Protein AF-A0A5S4EUK8-F1 (afdb_monomer_lite)

Radius of gyration: 13.35 Å; chains: 1; bounding box: 30×22×45 Å

Secondary structure (DSSP, 8-state):
--HHHHHHHHHHHHHHHHHHHHHHH-SEEETTT-HHHHHHHHHTHHHHHHHHHHHH-EEEEEEGGGTEEEEEE---

Sequence (76 aa):
MSTLANQLVRAEKEEIARAIRTLLGRPLVSLHDDPAAFDLIRKRRQPLIQWFDYFCGWRLVVEPRQGYARLVKVRS

InterPro domains:
  IPR013494 Conserved hypothetical protein CHP02678 [PF09661] (20-75)

Foldseek 3Di:
DDPVVVVVVVVLVVLLVVLLVCCVVPQKDFCVPCVPSLVSCVVNVPVNQVCCCPPPVWGWDRDVVRGMIGIHRDDD

Organism: NCBI:txid103838

Structure (mmCIF, N/CA/C/O backbone):
data_AF-A0A5S4EUK8-F1
#
_entry.id   AF-A0A5S4EUK8-F1
#
loop_
_atom_site.group_PDB
_atom_site.id
_atom_site.type_symbol
_atom_site.label_atom_id
_atom_site.label_alt_id
_atom_site.label_comp_id
_atom_site.label_asym_id
_atom_site.label_entity_id
_atom_site.label_seq_id
_atom_site.pdbx_PDB_ins_code
_atom_site.Cartn_x
_atom_site.Cartn_y
_atom_site.Cartn_z
_atom_site.occupancy
_atom_site.B_iso_or_equiv
_atom_site.auth_seq_id
_atom_site.auth_comp_id
_atom_site.auth_asym_id
_atom_site.auth_atom_id
_atom_site.pdbx_PDB_model_num
ATOM 1 N N . MET A 1 1 ? -9.273 7.362 29.296 1.00 52.25 1 MET A N 1
ATOM 2 C CA . MET A 1 1 ? -8.829 6.614 28.096 1.00 52.25 1 MET A CA 1
ATOM 3 C C . MET A 1 1 ? -7.895 7.511 27.294 1.00 52.25 1 MET A C 1
ATOM 5 O O . MET A 1 1 ? -8.194 8.688 27.155 1.00 52.25 1 MET A O 1
ATOM 9 N N . SER A 1 2 ? -6.706 7.011 26.954 1.00 64.81 2 SER A N 1
ATOM 10 C CA . SER A 1 2 ? -5.460 7.792 26.894 1.00 64.81 2 SER A CA 1
ATOM 11 C C . SER A 1 2 ? -5.161 8.461 25.544 1.00 64.81 2 SER A C 1
ATOM 13 O O . SER A 1 2 ? -5.415 7.906 24.478 1.00 64.81 2 SER A O 1
ATOM 15 N N . THR A 1 3 ? -4.526 9.638 25.602 1.00 81.62 3 THR A N 1
ATOM 16 C CA . THR A 1 3 ? -3.997 10.427 24.470 1.00 81.62 3 THR A CA 1
ATOM 17 C C . THR A 1 3 ? -3.189 9.597 23.468 1.00 81.62 3 THR A C 1
ATOM 19 O O . THR A 1 3 ? -3.274 9.838 22.265 1.00 81.62 3 THR A O 1
ATOM 22 N N . LEU A 1 4 ? -2.467 8.580 23.948 1.00 84.00 4 LEU A N 1
ATOM 23 C CA . LEU A 1 4 ? -1.659 7.682 23.123 1.00 84.00 4 LEU A CA 1
ATOM 24 C C . LEU A 1 4 ? -2.503 6.897 22.109 1.00 84.00 4 LEU A C 1
ATOM 26 O O . LEU A 1 4 ? -2.140 6.820 20.938 1.00 84.00 4 LEU A O 1
ATOM 30 N N . ALA A 1 5 ? -3.656 6.364 22.524 1.00 79.88 5 ALA A N 1
ATOM 31 C CA . ALA A 1 5 ? -4.544 5.636 21.619 1.00 79.88 5 ALA A CA 1
ATOM 32 C C . ALA A 1 5 ? -5.047 6.548 20.485 1.00 79.88 5 ALA A C 1
ATOM 34 O O . ALA A 1 5 ? -5.041 6.163 19.317 1.00 79.88 5 ALA A O 1
ATOM 35 N N . ASN A 1 6 ? -5.385 7.799 20.810 1.00 87.69 6 ASN A N 1
ATOM 36 C CA . ASN A 1 6 ? -5.803 8.792 19.818 1.00 87.69 6 ASN A CA 1
ATOM 37 C C . ASN A 1 6 ? -4.668 9.176 18.856 1.00 87.69 6 ASN A C 1
ATOM 39 O O . ASN A 1 6 ? -4.909 9.366 17.663 1.00 87.69 6 ASN A O 1
ATOM 43 N N . GLN A 1 7 ? -3.430 9.279 19.347 1.00 88.75 7 GLN A N 1
ATOM 44 C CA . GLN A 1 7 ? -2.258 9.558 18.513 1.00 88.75 7 GLN A CA 1
ATOM 45 C C . GLN A 1 7 ? -1.979 8.419 17.526 1.00 88.75 7 GLN A C 1
ATOM 47 O O . GLN A 1 7 ? -1.727 8.687 16.353 1.00 88.75 7 GLN A O 1
ATOM 52 N N . LEU A 1 8 ? -2.095 7.163 17.967 1.00 89.75 8 LEU A N 1
ATOM 53 C CA . LEU A 1 8 ? -1.902 5.991 17.108 1.00 89.75 8 LEU A CA 1
ATOM 54 C C . LEU A 1 8 ? -2.935 5.934 15.979 1.00 89.75 8 LEU A C 1
ATOM 56 O O . LEU A 1 8 ? -2.569 5.752 14.818 1.00 89.75 8 LEU A O 1
ATOM 60 N N . VAL A 1 9 ? -4.212 6.172 16.296 1.00 90.06 9 VAL A N 1
ATOM 61 C CA . VAL A 1 9 ? -5.286 6.210 15.290 1.00 90.06 9 VAL A CA 1
ATOM 62 C C . VAL A 1 9 ? -5.055 7.329 14.272 1.00 90.06 9 VAL A C 1
ATOM 64 O O . VAL A 1 9 ? -5.277 7.138 13.075 1.00 90.06 9 VAL A O 1
ATOM 67 N N . ARG A 1 10 ? -4.597 8.506 14.717 1.00 92.50 10 ARG A N 1
ATOM 68 C CA . ARG A 1 10 ? -4.263 9.616 13.811 1.00 92.50 10 ARG A CA 1
ATOM 69 C C . ARG A 1 10 ? -3.098 9.270 12.889 1.00 92.50 10 ARG A C 1
ATOM 71 O O . ARG A 1 10 ? -3.225 9.456 11.682 1.00 92.50 10 ARG A O 1
ATOM 78 N N . ALA A 1 11 ? -2.016 8.722 13.438 1.00 91.62 11 ALA A N 1
ATOM 79 C CA . ALA A 1 11 ? -0.849 8.320 12.660 1.00 91.62 11 ALA A CA 1
ATOM 80 C C . ALA A 1 11 ? -1.212 7.271 11.598 1.00 91.62 11 ALA A C 1
ATOM 82 O O . ALA A 1 11 ? -0.799 7.380 10.447 1.00 91.62 11 ALA A O 1
ATOM 83 N N . GLU A 1 12 ? -2.054 6.296 11.946 1.00 92.12 12 GLU A N 1
ATOM 84 C CA . GLU A 1 12 ? -2.549 5.306 10.989 1.00 92.12 12 GLU A CA 1
ATOM 85 C C . GLU A 1 12 ? -3.370 5.937 9.857 1.00 92.12 12 GLU A C 1
ATOM 87 O O . GLU A 1 12 ? -3.159 5.616 8.686 1.00 92.12 12 GLU A O 1
ATOM 92 N N . LYS A 1 13 ? -4.273 6.871 10.175 1.00 95.00 13 LYS A N 1
ATOM 93 C CA . LYS A 1 13 ? -5.049 7.590 9.154 1.00 95.00 13 LYS A CA 1
ATOM 94 C C . LYS A 1 13 ? -4.153 8.400 8.219 1.00 95.00 13 LYS A C 1
ATOM 96 O O . LYS A 1 13 ? -4.389 8.421 7.012 1.00 95.00 13 LYS A O 1
ATOM 101 N N . GLU A 1 14 ? -3.123 9.047 8.755 1.00 96.56 14 GLU A N 1
ATOM 102 C CA . GLU A 1 14 ? -2.153 9.809 7.966 1.00 96.56 14 GLU A CA 1
ATOM 103 C C . GLU A 1 14 ? -1.306 8.902 7.060 1.00 96.56 14 GLU A C 1
ATOM 105 O O . GLU A 1 14 ? -1.088 9.238 5.893 1.00 96.56 14 GLU A O 1
ATOM 110 N N . GLU A 1 15 ? -0.884 7.736 7.559 1.00 96.81 15 GLU A N 1
ATOM 111 C CA . GLU A 1 15 ? -0.201 6.697 6.782 1.00 96.81 15 GLU A CA 1
ATOM 112 C C . GLU A 1 15 ? -1.063 6.216 5.603 1.00 96.81 15 GLU A C 1
ATOM 114 O O . GLU A 1 15 ? -0.597 6.198 4.461 1.00 96.81 15 GLU A O 1
ATOM 119 N N . ILE A 1 16 ? -2.337 5.893 5.855 1.00 97.50 16 ILE A N 1
ATOM 120 C CA . ILE A 1 16 ? -3.282 5.458 4.816 1.00 97.50 16 ILE A CA 1
ATOM 121 C C . ILE A 1 16 ? -3.496 6.571 3.783 1.00 97.50 16 ILE A C 1
ATOM 123 O O . ILE A 1 16 ? -3.353 6.337 2.584 1.00 97.50 16 ILE A O 1
ATOM 127 N N . ALA A 1 17 ? -3.774 7.801 4.227 1.00 97.69 17 ALA A N 1
ATOM 128 C CA . ALA A 1 17 ? -4.004 8.935 3.333 1.00 97.69 17 ALA A CA 1
ATOM 129 C C . ALA A 1 17 ? -2.783 9.239 2.450 1.00 97.69 17 ALA A C 1
ATOM 131 O O . ALA A 1 17 ? -2.925 9.594 1.278 1.00 97.69 17 ALA A O 1
ATOM 132 N N . ARG A 1 18 ? -1.573 9.091 2.999 1.00 97.94 18 ARG A N 1
ATOM 133 C CA . ARG A 1 18 ? -0.327 9.243 2.244 1.00 97.94 18 ARG A CA 1
ATOM 134 C C . ARG A 1 18 ? -0.189 8.161 1.179 1.00 97.94 18 ARG A C 1
ATOM 136 O O . ARG A 1 18 ? 0.075 8.503 0.032 1.00 97.94 18 ARG A O 1
ATOM 143 N N . ALA A 1 19 ? -0.419 6.897 1.525 1.00 97.94 19 ALA A N 1
ATOM 144 C CA . ALA A 1 19 ? -0.347 5.796 0.568 1.00 97.94 19 ALA A CA 1
ATOM 145 C C . ALA A 1 19 ? -1.391 5.915 -0.557 1.00 97.94 19 ALA A C 1
ATOM 147 O O . ALA A 1 19 ? -1.052 5.683 -1.716 1.00 97.94 19 ALA A O 1
ATOM 148 N N . ILE A 1 20 ? -2.617 6.354 -0.244 1.00 98.00 20 ILE A N 1
ATOM 149 C CA . ILE A 1 20 ? -3.657 6.638 -1.248 1.00 98.00 20 ILE A CA 1
ATOM 150 C C . ILE A 1 20 ? -3.161 7.679 -2.252 1.00 98.00 20 ILE A C 1
ATOM 152 O O . ILE A 1 20 ? -3.177 7.429 -3.456 1.00 98.00 20 ILE A O 1
ATOM 156 N N . ARG A 1 21 ? -2.678 8.832 -1.770 1.00 98.06 21 ARG A N 1
ATOM 157 C CA . ARG A 1 21 ? -2.169 9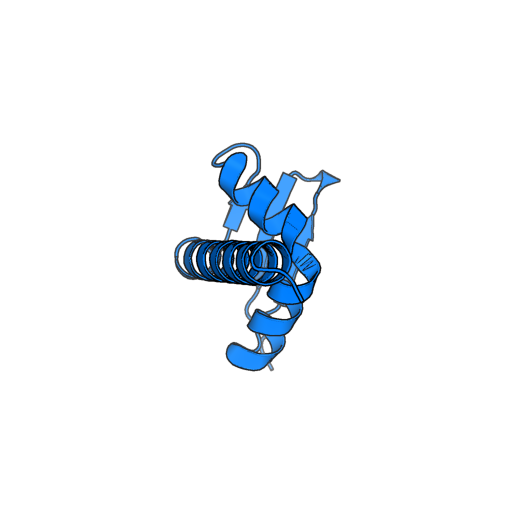.900 -2.646 1.00 98.06 21 ARG A CA 1
ATOM 158 C C . ARG A 1 21 ? -0.992 9.431 -3.495 1.00 98.06 21 ARG A C 1
ATOM 160 O O . ARG A 1 21 ? -0.946 9.747 -4.680 1.00 98.06 21 ARG A O 1
ATOM 167 N N . THR A 1 22 ? -0.076 8.657 -2.913 1.00 97.88 22 THR A N 1
ATOM 168 C CA . THR A 1 22 ? 1.044 8.075 -3.657 1.00 97.88 22 THR A CA 1
ATOM 169 C C . THR A 1 22 ? 0.552 7.203 -4.805 1.00 97.88 22 THR A C 1
ATOM 171 O O . THR A 1 22 ? 1.003 7.400 -5.926 1.00 97.88 22 THR A O 1
ATOM 174 N N . LEU A 1 23 ? -0.384 6.287 -4.551 1.00 97.56 23 LEU A N 1
ATOM 175 C CA . LEU A 1 23 ? -0.904 5.372 -5.569 1.00 97.56 23 LEU A CA 1
ATOM 176 C C . LEU A 1 23 ? -1.733 6.092 -6.644 1.00 97.56 23 LEU A C 1
ATOM 178 O O . LEU A 1 23 ? -1.632 5.752 -7.818 1.00 97.56 23 LEU A O 1
ATOM 182 N N . LEU A 1 24 ? -2.505 7.119 -6.275 1.00 96.50 24 LEU A N 1
ATOM 183 C CA . LEU A 1 24 ? -3.247 7.937 -7.242 1.00 96.50 24 LEU A CA 1
ATOM 184 C C . LEU A 1 24 ? -2.322 8.733 -8.175 1.00 96.50 24 LEU A C 1
ATOM 186 O O . LEU A 1 24 ? -2.636 8.880 -9.352 1.00 96.50 24 LEU A O 1
ATOM 190 N N . GLY A 1 25 ? -1.191 9.238 -7.670 1.00 96.69 25 GLY A N 1
ATOM 191 C CA . GLY A 1 25 ? -0.196 9.940 -8.489 1.00 96.69 25 GLY A CA 1
ATOM 192 C C . GLY A 1 25 ? 0.749 9.004 -9.252 1.00 96.69 25 GLY A C 1
ATOM 193 O O . GLY A 1 25 ? 1.206 9.339 -10.340 1.00 96.69 25 GLY A O 1
ATOM 194 N N . ARG A 1 26 ? 1.045 7.829 -8.686 1.00 96.19 26 ARG A N 1
ATOM 195 C CA . ARG A 1 26 ? 1.943 6.803 -9.231 1.00 96.19 26 ARG A CA 1
ATOM 196 C C . ARG A 1 26 ? 1.248 5.437 -9.141 1.00 96.19 26 ARG A C 1
ATOM 198 O O . ARG A 1 26 ? 1.373 4.757 -8.122 1.00 96.19 26 ARG A O 1
ATOM 205 N N . PRO A 1 27 ? 0.528 5.008 -10.194 1.00 95.75 27 PRO A N 1
ATOM 206 C CA . PRO A 1 27 ? -0.280 3.788 -10.155 1.00 95.75 27 PRO A CA 1
ATOM 207 C C . PRO A 1 27 ? 0.549 2.498 -10.143 1.00 95.75 27 PRO A C 1
ATOM 209 O O . PRO A 1 27 ? -0.025 1.423 -10.000 1.00 95.75 27 PRO A O 1
ATOM 212 N N . LEU A 1 28 ? 1.872 2.590 -10.282 1.00 97.38 28 LEU A N 1
ATOM 213 C CA . LEU A 1 28 ? 2.833 1.516 -10.061 1.00 97.38 28 LEU A CA 1
ATOM 214 C C . LEU A 1 28 ? 3.901 2.032 -9.091 1.00 97.38 28 LEU A C 1
ATOM 216 O O . LEU A 1 28 ? 4.537 3.050 -9.353 1.00 97.38 28 LEU A O 1
ATOM 220 N N . VAL A 1 29 ? 4.090 1.322 -7.984 1.00 98.00 29 VAL A N 1
ATOM 221 C CA . VAL A 1 29 ? 5.134 1.584 -6.990 1.00 98.00 29 VAL A CA 1
ATOM 222 C C . VAL A 1 29 ? 5.942 0.309 -6.823 1.00 98.00 29 VAL A C 1
ATOM 224 O O . VAL A 1 29 ? 5.376 -0.740 -6.516 1.00 98.00 29 VAL A O 1
ATOM 227 N N . SER A 1 30 ? 7.252 0.389 -7.026 1.00 97.81 30 SER A N 1
ATOM 228 C CA . SER A 1 30 ? 8.165 -0.739 -6.864 1.00 97.81 30 SER A CA 1
ATOM 229 C C . SER A 1 30 ? 9.047 -0.545 -5.627 1.00 97.81 30 SER A C 1
ATOM 231 O O . SER A 1 30 ? 9.361 0.578 -5.234 1.00 97.81 30 SER A O 1
ATOM 233 N N . LEU A 1 31 ? 9.459 -1.656 -5.022 1.00 97.38 31 LEU A N 1
ATOM 234 C CA . LEU A 1 31 ? 10.443 -1.712 -3.945 1.00 97.38 31 LEU A CA 1
ATOM 235 C C . LEU A 1 31 ? 11.795 -1.154 -4.401 1.00 97.38 31 LEU A C 1
ATOM 237 O O . LEU A 1 31 ? 12.525 -0.614 -3.584 1.00 97.38 31 LEU A O 1
ATOM 241 N N . HIS A 1 32 ? 12.125 -1.295 -5.685 1.00 96.44 32 HIS A N 1
ATOM 242 C CA . HIS A 1 32 ? 13.386 -0.825 -6.247 1.00 96.44 32 HIS A CA 1
ATOM 243 C C . HIS A 1 32 ? 13.432 0.706 -6.357 1.00 96.44 32 HIS A C 1
ATOM 245 O O . HIS A 1 32 ? 14.434 1.316 -5.995 1.00 96.44 32 HIS A O 1
ATOM 251 N N . ASP A 1 33 ? 12.347 1.327 -6.823 1.00 95.56 33 ASP A N 1
ATOM 252 C CA . ASP A 1 33 ? 12.333 2.762 -7.127 1.00 95.56 33 ASP A CA 1
ATOM 253 C C . ASP A 1 33 ? 11.971 3.617 -5.906 1.00 95.56 33 ASP A C 1
ATOM 255 O O . ASP A 1 33 ? 12.449 4.741 -5.766 1.00 95.56 33 ASP A O 1
ATOM 259 N N . ASP A 1 34 ? 11.111 3.103 -5.019 1.00 96.94 34 ASP A N 1
ATOM 260 C CA . ASP A 1 34 ? 10.683 3.805 -3.806 1.00 96.94 34 ASP A CA 1
ATOM 261 C C . ASP A 1 34 ? 10.389 2.804 -2.667 1.00 96.94 34 ASP A C 1
ATOM 263 O O . ASP A 1 34 ? 9.222 2.488 -2.386 1.00 96.94 34 ASP A O 1
ATOM 267 N N . PRO A 1 35 ? 11.438 2.287 -1.990 1.00 97.19 35 PRO A N 1
ATOM 268 C CA . PRO A 1 35 ? 11.283 1.283 -0.938 1.00 97.19 35 PRO A CA 1
ATOM 269 C C . PRO A 1 35 ? 10.370 1.746 0.201 1.00 97.19 35 PRO A C 1
ATOM 271 O O . PRO A 1 35 ? 9.543 0.980 0.696 1.00 97.19 35 PRO A O 1
ATOM 274 N N . A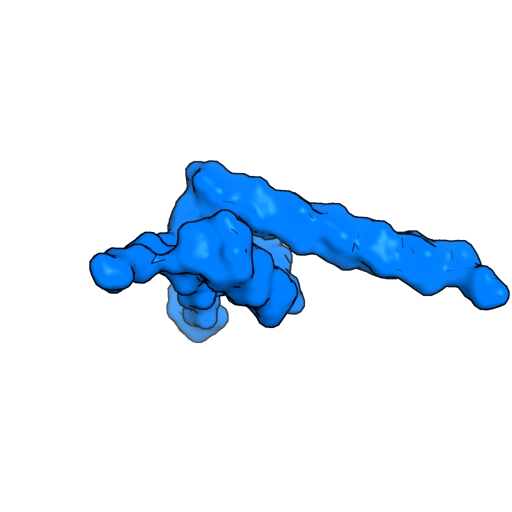LA A 1 36 ? 10.476 3.021 0.588 1.00 97.00 36 ALA A N 1
ATOM 275 C CA . ALA A 1 36 ? 9.699 3.595 1.681 1.00 97.00 36 ALA A CA 1
ATOM 276 C C . ALA A 1 36 ? 8.202 3.669 1.342 1.00 97.00 36 ALA A C 1
ATOM 278 O O . ALA A 1 36 ? 7.356 3.307 2.167 1.00 97.00 36 ALA A O 1
ATOM 279 N N . ALA A 1 37 ? 7.853 4.105 0.126 1.00 97.00 37 ALA A N 1
ATOM 280 C CA . ALA A 1 37 ? 6.465 4.094 -0.321 1.00 97.00 37 ALA A CA 1
ATOM 281 C C . ALA A 1 37 ? 5.920 2.670 -0.448 1.00 97.00 37 ALA A C 1
ATOM 283 O O . ALA A 1 37 ? 4.790 2.406 -0.024 1.00 97.00 37 ALA A O 1
ATOM 284 N N . PHE A 1 38 ? 6.715 1.752 -1.001 1.00 98.12 38 PHE A N 1
ATOM 285 C CA . PHE A 1 38 ? 6.322 0.356 -1.133 1.00 98.12 38 PHE A CA 1
ATOM 286 C C . PHE A 1 38 ? 6.042 -0.287 0.232 1.00 98.12 38 PHE A C 1
ATOM 288 O O . PHE A 1 38 ? 4.996 -0.915 0.410 1.00 98.12 38 PHE A O 1
ATOM 295 N N . ASP A 1 39 ? 6.912 -0.081 1.221 1.00 97.81 39 ASP A N 1
ATOM 296 C CA . ASP A 1 39 ? 6.723 -0.619 2.567 1.00 97.81 39 ASP A CA 1
ATOM 297 C C . ASP A 1 39 ? 5.489 -0.051 3.266 1.00 97.81 39 ASP A C 1
ATOM 299 O O . ASP A 1 39 ? 4.758 -0.797 3.924 1.00 97.81 39 ASP A O 1
ATOM 303 N N . LEU A 1 40 ? 5.196 1.239 3.081 1.00 97.75 40 LEU A N 1
ATOM 304 C CA . LEU A 1 40 ? 3.973 1.850 3.597 1.00 97.75 40 LEU A CA 1
ATOM 305 C C . LEU A 1 40 ? 2.717 1.198 2.995 1.00 97.75 40 LEU A C 1
ATOM 307 O O . LEU A 1 40 ? 1.789 0.841 3.727 1.00 97.75 40 LEU A O 1
ATOM 311 N N . ILE A 1 41 ? 2.699 0.997 1.673 1.00 97.88 41 ILE A N 1
ATOM 312 C CA . ILE A 1 41 ? 1.594 0.335 0.963 1.00 97.88 41 ILE A CA 1
ATOM 313 C C . ILE A 1 41 ? 1.454 -1.117 1.427 1.00 97.88 41 ILE A C 1
ATOM 315 O O . ILE A 1 41 ? 0.349 -1.571 1.725 1.00 97.88 41 ILE A O 1
ATOM 319 N N . ARG A 1 42 ? 2.570 -1.844 1.545 1.00 97.12 42 ARG A N 1
ATOM 320 C CA . ARG A 1 42 ? 2.610 -3.228 2.030 1.00 97.12 42 ARG A CA 1
ATOM 321 C C . ARG A 1 42 ? 2.071 -3.339 3.4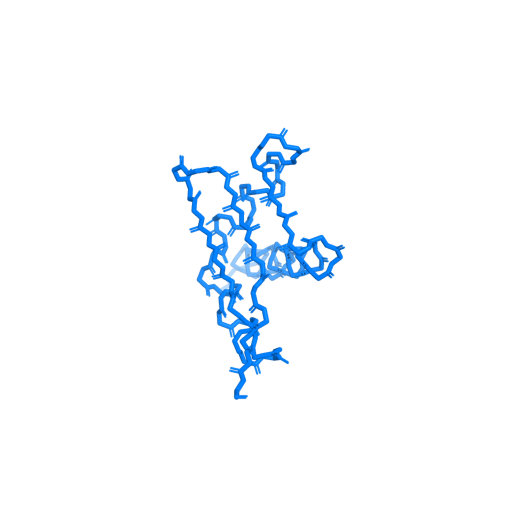57 1.00 97.12 42 ARG A C 1
ATOM 323 O O . ARG A 1 42 ? 1.243 -4.210 3.722 1.00 97.12 42 ARG A O 1
ATOM 330 N N . LYS A 1 43 ? 2.491 -2.444 4.357 1.00 96.94 43 LYS A N 1
ATOM 331 C CA . LYS A 1 43 ? 2.039 -2.373 5.757 1.00 96.94 43 LYS A CA 1
ATOM 332 C C . LYS A 1 43 ? 0.537 -2.105 5.859 1.00 96.94 43 LYS A C 1
ATOM 334 O O . LYS A 1 43 ? -0.137 -2.717 6.681 1.00 96.94 43 LYS A O 1
ATOM 339 N N . ARG A 1 44 ? -0.001 -1.212 5.021 1.00 97.00 44 ARG A N 1
ATOM 340 C CA . ARG A 1 44 ? -1.415 -0.789 5.038 1.00 97.00 44 ARG A CA 1
ATOM 341 C C . ARG A 1 44 ? -2.253 -1.415 3.920 1.00 97.00 44 ARG A C 1
ATOM 343 O O . ARG A 1 44 ? -3.284 -0.868 3.542 1.00 97.00 44 ARG A O 1
ATOM 350 N N . ARG A 1 45 ? -1.858 -2.588 3.416 1.00 96.88 45 ARG A N 1
ATOM 351 C CA . ARG A 1 45 ? -2.487 -3.237 2.253 1.00 96.88 45 ARG A CA 1
ATOM 352 C C . ARG A 1 45 ? -4.008 -3.360 2.371 1.00 96.88 45 ARG A C 1
ATOM 354 O O . ARG A 1 45 ? -4.717 -2.991 1.445 1.00 96.88 45 ARG A O 1
ATOM 361 N N . GLN A 1 46 ? -4.505 -3.881 3.492 1.00 96.88 46 GLN A N 1
ATOM 362 C CA . GLN A 1 46 ? -5.929 -4.188 3.657 1.00 96.88 46 GLN A CA 1
ATOM 363 C C . GLN A 1 46 ? -6.839 -2.946 3.572 1.00 96.88 46 GLN A C 1
ATOM 365 O O . GLN A 1 46 ? -7.734 -2.946 2.725 1.00 96.88 46 GLN A O 1
ATOM 370 N N . PRO A 1 47 ? -6.624 -1.877 4.367 1.00 97.19 47 PRO A N 1
ATOM 371 C CA . PRO A 1 47 ? -7.448 -0.674 4.258 1.00 97.19 47 PRO A CA 1
ATOM 372 C C . PRO A 1 47 ? -7.294 0.023 2.901 1.00 97.19 47 PRO A C 1
ATOM 374 O O . PRO A 1 47 ? -8.257 0.605 2.411 1.00 97.19 47 PRO A O 1
ATOM 377 N N . LEU A 1 48 ? -6.124 -0.064 2.258 1.00 97.81 48 LEU A N 1
ATOM 378 C CA . LEU A 1 48 ? -5.932 0.493 0.917 1.00 97.81 48 LEU A CA 1
ATOM 379 C C . LEU A 1 48 ? -6.757 -0.245 -0.139 1.00 97.81 48 LEU A C 1
ATOM 381 O O . LEU A 1 48 ? -7.419 0.409 -0.939 1.00 97.81 48 LEU A O 1
ATOM 385 N N . ILE A 1 49 ? -6.757 -1.584 -0.126 1.00 97.12 49 ILE A N 1
ATOM 386 C CA . ILE A 1 49 ? -7.583 -2.389 -1.040 1.00 97.12 49 ILE A CA 1
ATOM 387 C C . ILE A 1 49 ? -9.056 -1.995 -0.900 1.00 97.12 49 ILE A C 1
ATOM 389 O O . ILE A 1 49 ? -9.695 -1.702 -1.903 1.00 97.12 49 ILE A O 1
ATOM 393 N N . GLN A 1 50 ? -9.567 -1.926 0.333 1.00 96.94 50 GLN A N 1
ATOM 394 C CA . GLN A 1 50 ? -10.960 -1.551 0.596 1.00 96.94 50 GLN A CA 1
ATOM 395 C C . GLN A 1 50 ? -11.280 -0.132 0.119 1.00 96.94 50 GLN A C 1
ATOM 397 O O . GLN A 1 50 ? -12.329 0.098 -0.473 1.00 96.94 50 GLN A O 1
ATOM 402 N N . TRP A 1 51 ? -10.374 0.820 0.351 1.00 97.38 51 TRP A N 1
ATOM 403 C CA . TRP A 1 51 ? -10.572 2.203 -0.069 1.00 97.38 51 TRP A CA 1
ATOM 404 C C . TRP A 1 51 ? -10.650 2.327 -1.596 1.00 97.38 51 TRP A C 1
ATOM 406 O O . TRP A 1 51 ? -11.569 2.959 -2.108 1.00 97.38 51 TRP A O 1
ATOM 416 N N . PHE A 1 52 ? -9.727 1.706 -2.337 1.00 97.12 52 PHE A N 1
ATOM 417 C CA . PHE A 1 52 ? -9.729 1.783 -3.803 1.00 97.12 52 PHE A CA 1
ATOM 418 C C . PHE A 1 52 ? -10.904 1.040 -4.439 1.00 97.12 52 PHE A C 1
ATOM 420 O O . PHE A 1 52 ? -11.461 1.530 -5.423 1.00 97.12 52 PHE A O 1
ATOM 427 N N . ASP A 1 53 ? -11.298 -0.094 -3.864 1.00 94.75 53 ASP A N 1
ATOM 428 C CA . ASP A 1 53 ? -12.473 -0.844 -4.301 1.00 94.75 53 ASP A CA 1
ATOM 429 C C . ASP A 1 53 ? -13.750 -0.009 -4.116 1.00 94.75 53 ASP A C 1
ATOM 431 O O . ASP A 1 53 ? -14.488 0.213 -5.072 1.00 94.75 53 ASP A O 1
ATOM 435 N N . TYR A 1 54 ? -13.943 0.571 -2.926 1.00 95.56 54 TYR A N 1
ATOM 436 C CA . TYR A 1 54 ? -15.139 1.349 -2.600 1.00 95.56 54 TYR A CA 1
ATOM 437 C C . TYR A 1 54 ? -15.212 2.708 -3.317 1.00 95.56 54 TYR A C 1
ATOM 439 O O . TYR A 1 54 ? -16.251 3.058 -3.871 1.00 95.56 54 TYR A O 1
ATOM 447 N N . PHE A 1 55 ? -14.135 3.503 -3.298 1.00 94.94 55 PHE A N 1
ATOM 448 C CA . PHE A 1 55 ? -14.173 4.888 -3.790 1.00 94.94 55 PHE A CA 1
ATOM 449 C C . PHE A 1 55 ? -13.840 5.026 -5.277 1.00 94.94 55 PHE A C 1
ATOM 451 O O . PHE A 1 55 ? -14.279 5.988 -5.907 1.00 94.94 55 PHE A O 1
ATOM 458 N N . CYS A 1 56 ? -13.049 4.111 -5.844 1.00 93.50 56 CYS A N 1
ATOM 459 C CA . CYS A 1 56 ? -12.603 4.208 -7.237 1.00 93.50 56 CYS A CA 1
ATOM 460 C C . CYS A 1 56 ? -13.095 3.053 -8.118 1.00 93.50 56 CYS A C 1
ATOM 462 O O . CYS A 1 56 ? -13.020 3.169 -9.342 1.00 93.50 56 CYS A O 1
ATOM 464 N N . GLY A 1 57 ? -13.542 1.934 -7.536 1.00 93.75 57 GLY A N 1
ATOM 465 C CA . GLY A 1 57 ? -13.789 0.693 -8.276 1.00 93.75 57 GLY A CA 1
ATOM 466 C C . GLY A 1 57 ? -12.5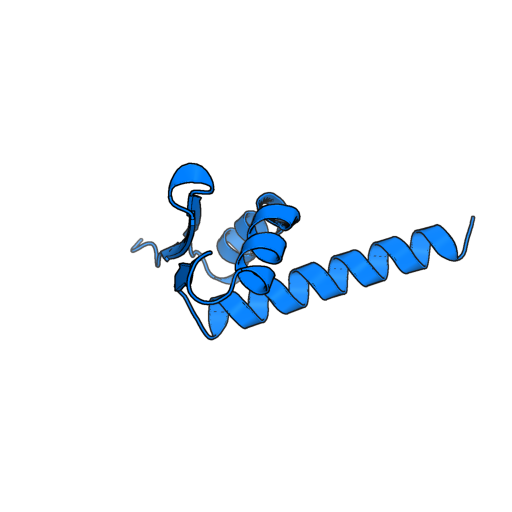13 0.107 -8.894 1.00 93.75 57 GLY A C 1
ATOM 467 O O . GLY A 1 57 ? -12.563 -0.581 -9.915 1.00 93.75 57 GLY A O 1
ATOM 468 N N . TRP A 1 58 ? -11.339 0.446 -8.350 1.00 95.56 58 TRP A N 1
ATOM 469 C CA . TRP A 1 58 ? -10.046 -0.009 -8.864 1.00 95.56 58 TRP A CA 1
ATOM 470 C C . TRP A 1 58 ? -9.470 -1.088 -7.960 1.00 95.56 58 TRP A C 1
ATOM 472 O O . TRP A 1 58 ? -9.525 -0.997 -6.736 1.00 95.56 58 TRP A O 1
ATOM 482 N N . ARG A 1 59 ? -8.838 -2.095 -8.564 1.00 95.88 59 ARG A N 1
ATOM 483 C CA . ARG A 1 59 ? -8.186 -3.170 -7.821 1.00 95.88 59 ARG A CA 1
ATOM 484 C C . ARG A 1 59 ? -6.748 -2.783 -7.503 1.00 95.88 59 ARG A C 1
ATOM 486 O O . ARG A 1 59 ? -5.950 -2.574 -8.416 1.00 95.88 59 ARG A O 1
ATOM 493 N N . LEU A 1 60 ? -6.395 -2.760 -6.221 1.00 97.62 60 LEU A N 1
ATOM 494 C CA . LEU A 1 60 ? -5.004 -2.680 -5.780 1.00 97.62 60 LEU A CA 1
ATOM 495 C C . LEU A 1 60 ? -4.407 -4.090 -5.690 1.00 97.62 60 LEU A C 1
ATOM 497 O O . LEU A 1 60 ? -4.858 -4.917 -4.901 1.00 97.62 60 LEU A O 1
ATOM 501 N N . VAL A 1 61 ? -3.372 -4.350 -6.485 1.00 96.94 61 VAL A N 1
ATOM 502 C CA . VAL A 1 61 ? -2.582 -5.585 -6.435 1.00 96.94 61 VAL A CA 1
ATOM 503 C C . VAL A 1 61 ? -1.259 -5.270 -5.750 1.00 96.94 61 VAL A C 1
ATOM 505 O O . VAL A 1 61 ? -0.536 -4.385 -6.197 1.00 96.94 61 VAL A O 1
ATOM 508 N N . VAL A 1 62 ? -0.937 -5.986 -4.674 1.00 97.31 62 VAL A N 1
ATOM 509 C CA . VAL A 1 62 ? 0.350 -5.874 -3.974 1.00 97.31 62 VAL A CA 1
ATOM 510 C C . VAL A 1 62 ? 1.016 -7.238 -4.013 1.00 97.31 62 VAL A C 1
ATOM 512 O O . VAL A 1 62 ? 0.475 -8.188 -3.451 1.00 97.31 62 VAL A O 1
ATOM 515 N N . GLU A 1 63 ? 2.192 -7.313 -4.629 1.00 96.44 63 GLU A N 1
ATOM 516 C CA . GLU A 1 63 ? 2.996 -8.526 -4.772 1.00 96.44 63 GLU A CA 1
ATOM 517 C C . GLU A 1 63 ? 4.306 -8.381 -3.980 1.00 96.44 63 GLU A C 1
ATOM 519 O O . GLU A 1 63 ? 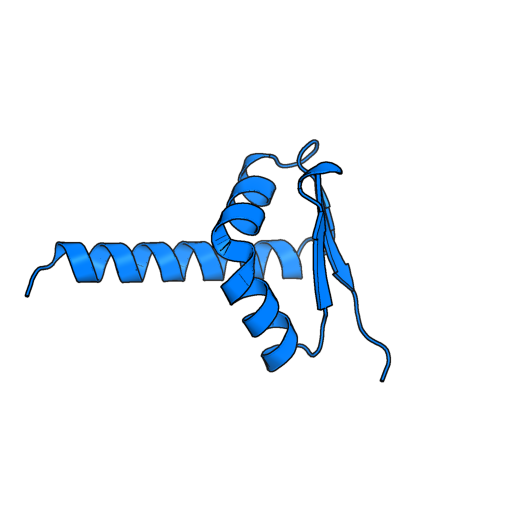5.334 -8.013 -4.550 1.00 96.44 63 GLU A O 1
ATOM 524 N N . PRO A 1 64 ? 4.324 -8.668 -2.659 1.00 93.44 64 PRO A N 1
ATOM 525 C CA . PRO A 1 64 ? 5.521 -8.519 -1.828 1.00 93.44 64 PRO A CA 1
ATOM 526 C C . PRO A 1 64 ? 6.730 -9.293 -2.342 1.00 93.44 64 PRO A C 1
ATOM 528 O O . PRO A 1 64 ? 7.845 -8.792 -2.282 1.00 93.44 64 PRO A O 1
ATOM 531 N N . ARG A 1 65 ? 6.503 -10.499 -2.877 1.00 95.06 65 ARG A N 1
ATOM 532 C CA . ARG A 1 65 ? 7.569 -11.358 -3.410 1.00 95.06 65 ARG A CA 1
ATOM 533 C C . ARG A 1 65 ? 8.174 -10.817 -4.702 1.00 95.06 65 ARG A C 1
ATOM 535 O O . ARG A 1 65 ? 9.339 -11.070 -4.963 1.00 95.06 65 ARG A O 1
ATOM 542 N N . GLN A 1 66 ? 7.381 -10.089 -5.485 1.00 95.56 66 GLN A N 1
ATOM 543 C CA . GLN A 1 66 ? 7.823 -9.449 -6.724 1.00 95.56 66 GLN A CA 1
ATOM 544 C C . GLN A 1 66 ? 8.224 -7.982 -6.505 1.00 95.56 66 GLN A C 1
ATOM 546 O O . GLN A 1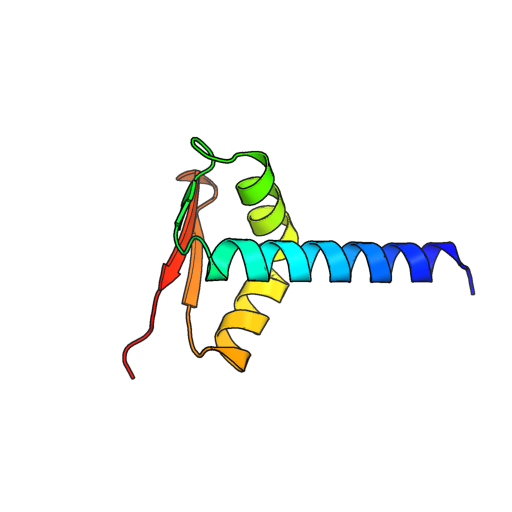 66 ? 8.643 -7.311 -7.441 1.00 95.56 66 GLN A O 1
ATOM 551 N N . GLY A 1 67 ? 8.080 -7.470 -5.279 1.00 96.94 67 GLY A N 1
ATOM 552 C CA . GLY A 1 67 ? 8.495 -6.125 -4.906 1.00 96.94 67 GLY A CA 1
ATOM 553 C C . GLY A 1 67 ? 7.717 -5.012 -5.604 1.00 96.94 67 GLY A C 1
ATOM 554 O O . GLY A 1 67 ? 8.311 -3.983 -5.896 1.00 96.94 67 GLY A O 1
ATOM 555 N N . TYR A 1 68 ? 6.424 -5.173 -5.905 1.00 97.50 68 TYR A N 1
ATOM 556 C CA . TYR A 1 68 ? 5.640 -4.068 -6.473 1.00 97.50 68 TYR A CA 1
ATOM 557 C C . TYR A 1 68 ? 4.181 -4.035 -6.017 1.00 97.50 68 TYR A C 1
ATOM 559 O O . TYR A 1 68 ? 3.595 -5.035 -5.597 1.00 97.50 68 TYR A O 1
ATOM 567 N N . ALA A 1 69 ? 3.591 -2.849 -6.097 1.00 97.88 69 ALA A N 1
ATOM 568 C CA . ALA A 1 69 ? 2.177 -2.588 -5.915 1.00 97.88 69 ALA A CA 1
ATOM 569 C C . ALA A 1 69 ? 1.655 -1.811 -7.123 1.00 97.88 69 ALA A C 1
ATOM 571 O O . ALA A 1 69 ? 2.302 -0.870 -7.581 1.00 97.88 69 ALA A O 1
ATOM 572 N N . ARG A 1 70 ? 0.490 -2.192 -7.646 1.00 97.56 70 ARG A N 1
ATOM 573 C CA . ARG A 1 70 ? -0.116 -1.519 -8.796 1.00 97.56 70 ARG A CA 1
ATOM 574 C C . ARG A 1 70 ? -1.625 -1.380 -8.679 1.00 97.56 70 ARG A C 1
ATOM 576 O O . ARG A 1 70 ? -2.306 -2.297 -8.217 1.00 97.56 70 ARG A O 1
ATOM 583 N N . LEU A 1 71 ? -2.140 -0.255 -9.157 1.00 97.12 71 LEU A N 1
ATOM 584 C CA . LEU A 1 71 ? -3.563 -0.039 -9.371 1.00 97.12 71 LEU A CA 1
ATOM 585 C C . LEU A 1 71 ? -3.965 -0.554 -10.750 1.00 97.12 71 LEU A C 1
ATOM 587 O O . LEU A 1 71 ? -3.339 -0.249 -11.763 1.00 97.12 71 LEU A O 1
ATOM 591 N N . VAL A 1 72 ? -5.037 -1.335 -10.780 1.00 95.62 72 VAL A N 1
ATOM 592 C CA . VAL A 1 72 ? -5.626 -1.879 -11.998 1.00 95.62 72 VAL A CA 1
ATOM 593 C C . VAL A 1 72 ? -7.044 -1.348 -12.110 1.00 95.62 72 VAL A C 1
ATOM 595 O O . VAL A 1 72 ? -7.894 -1.623 -11.260 1.00 95.62 72 VAL A O 1
ATOM 598 N N . LYS A 1 73 ? -7.314 -0.603 -13.183 1.00 89.69 73 LYS A N 1
ATOM 599 C CA . LYS A 1 73 ? -8.678 -0.213 -13.530 1.00 89.69 73 LYS A CA 1
ATOM 600 C C . LYS A 1 73 ? -9.430 -1.460 -13.978 1.00 89.69 73 LYS A C 1
ATOM 602 O O . LYS A 1 73 ? -9.081 -2.060 -14.996 1.00 89.69 73 LYS A O 1
ATOM 607 N N . VAL A 1 74 ? -10.445 -1.853 -13.221 1.00 84.12 74 VAL A N 1
ATOM 608 C CA . VAL A 1 74 ? -11.345 -2.923 -13.642 1.00 84.12 74 VAL A CA 1
ATOM 609 C C . VAL A 1 74 ? -12.265 -2.324 -14.708 1.00 84.12 74 VAL A C 1
ATOM 611 O O . VAL A 1 74 ? -12.878 -1.283 -14.482 1.00 84.12 74 VAL A O 1
ATOM 614 N N . ARG A 1 75 ? -12.300 -2.918 -15.905 1.00 64.44 75 ARG A N 1
ATOM 615 C CA . ARG A 1 75 ? -13.392 -2.655 -16.848 1.00 64.44 75 ARG A CA 1
ATOM 616 C C . ARG A 1 75 ? -14.566 -3.494 -16.353 1.00 64.44 75 ARG A C 1
ATOM 618 O O . ARG A 1 75 ? -14.432 -4.715 -16.303 1.00 64.44 75 ARG A O 1
ATOM 625 N N . SER A 1 76 ? -15.624 -2.832 -15.897 1.00 59.38 76 SER A N 1
ATOM 626 C CA . SER A 1 76 ? -16.958 -3.430 -15.797 1.00 59.38 76 SER A CA 1
ATOM 627 C C . SER A 1 76 ? -17.451 -3.811 -17.183 1.00 59.38 76 SER A C 1
ATOM 629 O O . SER A 1 76 ? -17.218 -2.974 -18.091 1.00 59.38 76 SER A O 1
#

pLDDT: mean 93.4, std 8.78, range [52.25, 98.12]